Protein AF-A0A9P7P2G4-F1 (afdb_monomer)

Structure (mmCIF, N/CA/C/O backbone):
data_AF-A0A9P7P2G4-F1
#
_entry.id   AF-A0A9P7P2G4-F1
#
loop_
_atom_site.group_PDB
_atom_site.id
_atom_site.type_symbol
_atom_site.label_atom_id
_atom_site.label_alt_id
_atom_site.label_comp_id
_atom_site.label_asym_id
_atom_site.label_entity_id
_atom_site.label_seq_id
_atom_site.pdbx_PDB_ins_code
_atom_site.Cartn_x
_atom_site.Cartn_y
_atom_site.Cartn_z
_atom_site.occupancy
_atom_site.B_iso_or_equiv
_atom_site.auth_seq_id
_atom_site.auth_comp_id
_atom_site.auth_asym_id
_atom_site.auth_atom_id
_atom_site.pdbx_PDB_model_num
ATOM 1 N N . MET A 1 1 ? 7.201 -3.453 -1.270 1.00 93.19 1 MET A N 1
ATOM 2 C CA . MET A 1 1 ? 8.094 -4.570 -1.674 1.00 93.19 1 MET A CA 1
ATOM 3 C C . MET A 1 1 ? 7.435 -5.889 -1.305 1.00 93.19 1 MET A C 1
ATOM 5 O O . MET A 1 1 ? 6.540 -5.834 -0.472 1.00 93.19 1 MET A O 1
ATOM 9 N N . PRO A 1 2 ? 7.788 -7.036 -1.911 1.00 97.25 2 PRO A N 1
ATOM 10 C CA . PRO A 1 2 ? 7.305 -8.324 -1.418 1.00 97.25 2 PRO A CA 1
ATOM 11 C C . PRO A 1 2 ? 7.817 -8.588 0.009 1.00 97.25 2 PRO A C 1
ATOM 13 O O . PRO A 1 2 ? 8.874 -8.088 0.399 1.00 97.25 2 PRO A O 1
ATOM 16 N N . VAL A 1 3 ? 7.063 -9.365 0.784 1.00 98.31 3 VAL A N 1
ATOM 17 C CA . VAL A 1 3 ? 7.484 -9.923 2.069 1.00 98.31 3 VAL A CA 1
ATOM 18 C C . VAL A 1 3 ? 8.673 -10.862 1.818 1.00 98.31 3 VAL A C 1
ATOM 20 O O . VAL A 1 3 ? 8.543 -11.772 0.990 1.00 98.31 3 VAL A O 1
ATOM 23 N N . PRO A 1 4 ? 9.823 -10.652 2.485 1.00 97.38 4 PRO A N 1
ATOM 24 C CA . PRO A 1 4 ? 10.970 -11.560 2.410 1.00 97.38 4 PRO A CA 1
ATOM 25 C C . PRO A 1 4 ? 10.674 -12.950 2.994 1.00 97.38 4 PRO A C 1
ATOM 27 O O . PRO A 1 4 ? 9.675 -13.164 3.677 1.00 97.38 4 PRO A O 1
ATOM 30 N N . ALA A 1 5 ? 11.584 -13.896 2.750 1.00 97.38 5 ALA A N 1
ATOM 31 C CA . ALA A 1 5 ? 11.449 -15.289 3.185 1.00 97.38 5 ALA A CA 1
ATOM 32 C C . ALA A 1 5 ? 11.368 -15.472 4.713 1.00 97.38 5 ALA A C 1
ATOM 34 O O . ALA A 1 5 ? 10.814 -16.465 5.172 1.00 97.38 5 ALA A O 1
ATOM 35 N N . ASP A 1 6 ? 11.892 -14.526 5.498 1.00 97.06 6 ASP A N 1
ATOM 36 C CA . ASP A 1 6 ? 11.803 -14.534 6.965 1.00 97.06 6 ASP A CA 1
ATOM 37 C C . ASP A 1 6 ? 10.448 -14.022 7.496 1.00 97.06 6 ASP A C 1
ATOM 39 O O . ASP A 1 6 ? 10.233 -13.980 8.707 1.00 97.06 6 ASP A O 1
ATOM 43 N N . GLY A 1 7 ? 9.529 -13.620 6.608 1.00 97.06 7 GLY A N 1
ATOM 44 C CA . GLY A 1 7 ? 8.198 -13.132 6.968 1.00 97.06 7 GLY A CA 1
ATOM 45 C C . GLY A 1 7 ? 8.186 -11.748 7.624 1.00 97.06 7 GLY A C 1
ATOM 46 O O . GLY A 1 7 ? 7.136 -11.297 8.086 1.00 97.06 7 GLY A O 1
ATOM 47 N N . ASN A 1 8 ? 9.322 -11.047 7.690 1.00 97.88 8 ASN A N 1
ATOM 48 C CA . ASN A 1 8 ? 9.406 -9.788 8.417 1.00 97.88 8 ASN A CA 1
ATOM 49 C C . ASN A 1 8 ? 8.732 -8.650 7.639 1.00 97.88 8 ASN A C 1
ATOM 51 O O . ASN A 1 8 ? 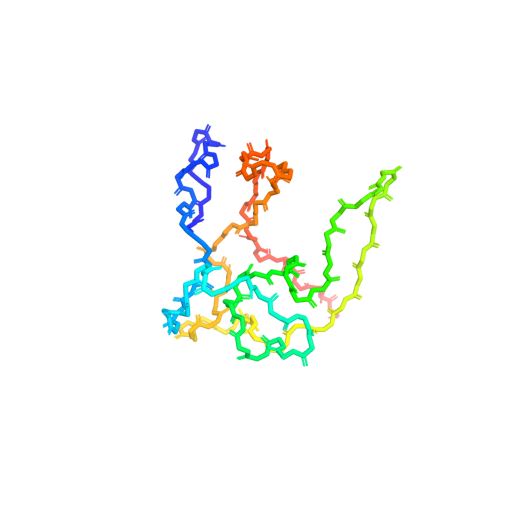9.277 -8.084 6.685 1.00 97.88 8 ASN A O 1
ATOM 55 N N . CYS A 1 9 ? 7.555 -8.248 8.120 1.00 98.31 9 CYS A N 1
ATOM 56 C CA . CYS A 1 9 ? 6.760 -7.201 7.496 1.00 98.31 9 CYS A CA 1
ATOM 57 C C . CYS A 1 9 ? 7.473 -5.854 7.413 1.00 98.31 9 CYS A C 1
ATOM 59 O O . CYS A 1 9 ? 7.095 -5.057 6.569 1.00 98.31 9 CYS A O 1
ATOM 61 N N . THR A 1 10 ? 8.496 -5.568 8.221 1.00 97.38 10 THR A N 1
ATOM 62 C CA . THR A 1 10 ? 9.251 -4.299 8.157 1.00 97.38 10 THR A CA 1
ATOM 63 C C . THR A 1 10 ? 9.982 -4.129 6.821 1.00 97.38 10 THR A C 1
ATOM 65 O O . THR A 1 10 ? 10.121 -3.015 6.315 1.00 97.38 10 THR A O 1
ATOM 68 N N . HIS A 1 11 ? 10.378 -5.235 6.191 1.00 97.69 11 HIS A N 1
ATOM 69 C CA . HIS A 1 11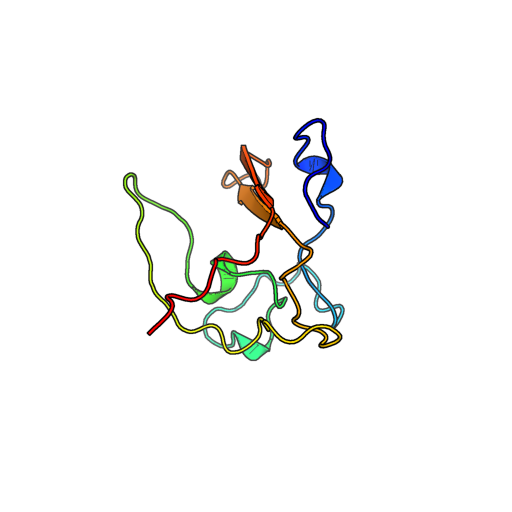 ? 11.080 -5.228 4.907 1.00 97.69 11 HIS A CA 1
ATOM 70 C C . HIS A 1 11 ? 10.160 -5.050 3.693 1.00 97.69 11 HIS A C 1
ATOM 72 O O . HIS A 1 11 ? 10.649 -4.913 2.574 1.00 97.69 11 HIS A O 1
ATOM 78 N N . THR A 1 12 ? 8.839 -4.951 3.886 1.00 97.56 12 THR A N 1
ATOM 79 C CA . THR A 1 12 ? 7.929 -4.546 2.801 1.00 97.56 12 THR A CA 1
ATOM 80 C C . THR A 1 12 ? 8.057 -3.055 2.451 1.00 97.56 12 THR A C 1
ATOM 82 O O . THR A 1 12 ? 7.583 -2.642 1.390 1.00 97.56 12 THR A O 1
ATOM 85 N N . LEU A 1 13 ? 8.782 -2.283 3.279 1.00 96.38 13 LEU A N 1
ATOM 86 C CA . LEU A 1 13 ? 9.081 -0.850 3.133 1.00 96.38 13 LEU A CA 1
ATOM 87 C C . LEU A 1 13 ? 7.823 0.037 3.188 1.00 96.38 13 LEU A C 1
ATOM 89 O O . LEU A 1 13 ? 6.917 -0.269 3.962 1.00 96.38 13 LEU A O 1
ATOM 93 N N . ALA A 1 14 ? 7.820 1.174 2.487 1.00 96.56 14 ALA A N 1
ATOM 94 C CA . ALA A 1 14 ? 6.702 2.117 2.425 1.00 96.56 14 ALA A CA 1
ATOM 95 C C . ALA A 1 1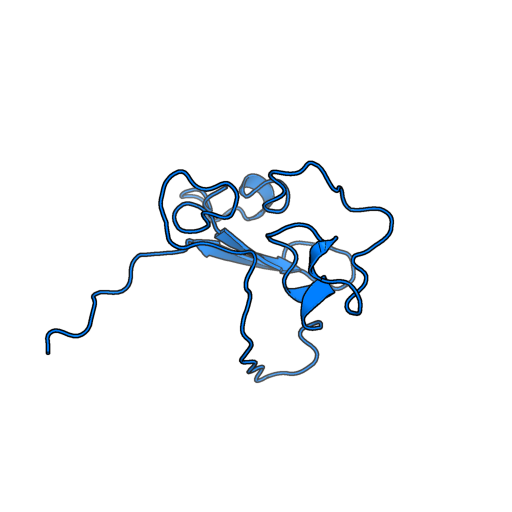4 ? 5.555 1.600 1.534 1.00 96.56 14 ALA A C 1
ATOM 97 O O . ALA A 1 14 ? 5.712 0.608 0.812 1.00 96.56 14 ALA A O 1
ATOM 98 N N . HIS A 1 15 ? 4.411 2.288 1.571 1.00 98.12 15 HIS A N 1
ATOM 99 C CA . HIS A 1 15 ? 3.298 2.034 0.656 1.00 98.12 15 HIS A CA 1
ATOM 100 C C . HIS A 1 15 ? 3.719 2.169 -0.818 1.00 98.12 15 HIS A C 1
ATOM 102 O O . HIS A 1 15 ? 4.726 2.796 -1.154 1.00 98.12 15 HIS A O 1
ATOM 108 N N . LEU A 1 16 ? 2.925 1.583 -1.720 1.00 98.31 16 LEU A N 1
ATOM 109 C CA . LEU A 1 16 ? 3.087 1.800 -3.157 1.00 98.31 16 LEU A CA 1
ATOM 110 C C . LEU A 1 16 ? 2.716 3.250 -3.499 1.00 98.31 16 LEU A C 1
ATOM 112 O O . LEU A 1 16 ? 1.536 3.594 -3.564 1.00 98.31 16 LEU A O 1
ATOM 116 N N . ASP A 1 17 ? 3.733 4.078 -3.717 1.00 98.06 17 ASP A N 1
ATOM 117 C CA . ASP A 1 17 ? 3.590 5.514 -3.967 1.00 98.06 17 ASP A CA 1
ATOM 118 C C . ASP A 1 17 ? 4.440 5.967 -5.169 1.00 98.06 17 ASP A C 1
ATOM 120 O O . ASP A 1 17 ? 5.459 6.645 -5.011 1.00 98.06 17 ASP A O 1
ATOM 124 N N . PRO A 1 18 ? 4.064 5.569 -6.399 1.00 97.62 18 PRO A N 1
ATOM 125 C CA . PRO A 1 18 ? 4.827 5.907 -7.600 1.00 97.62 18 PRO A CA 1
ATOM 126 C C . PRO A 1 18 ? 4.834 7.412 -7.913 1.00 97.62 18 PRO A C 1
ATOM 128 O O . PRO A 1 18 ? 5.694 7.874 -8.658 1.00 97.62 18 PRO A O 1
ATOM 131 N N . TYR A 1 19 ? 3.890 8.171 -7.350 1.00 97.06 19 TYR A N 1
ATOM 132 C CA . TYR A 1 19 ? 3.730 9.607 -7.581 1.00 97.06 19 TYR A CA 1
ATOM 133 C C . TYR A 1 19 ? 4.295 10.466 -6.446 1.00 97.06 19 TYR A C 1
ATOM 135 O O . TYR A 1 19 ? 4.138 11.683 -6.478 1.00 97.06 19 TYR A O 1
ATOM 143 N N . GLN A 1 20 ? 4.965 9.846 -5.466 1.00 96.44 20 GLN A N 1
ATOM 144 C CA . GLN A 1 20 ? 5.628 10.528 -4.349 1.00 96.44 20 GLN A CA 1
ATOM 145 C C . GLN A 1 20 ? 4.680 11.458 -3.575 1.00 96.44 20 GLN A C 1
ATOM 147 O O . GLN A 1 20 ? 5.058 12.548 -3.144 1.00 96.44 20 GLN A O 1
ATOM 152 N N . ARG A 1 21 ? 3.430 11.022 -3.405 1.00 96.25 21 ARG A N 1
ATOM 153 C CA . ARG A 1 21 ? 2.380 11.758 -2.700 1.00 96.25 21 ARG A CA 1
ATOM 154 C C . ARG A 1 21 ? 2.725 11.934 -1.217 1.00 96.25 21 ARG A C 1
ATOM 156 O O . ARG A 1 21 ? 2.427 12.976 -0.638 1.00 96.25 21 ARG A O 1
ATOM 163 N N . GLY A 1 22 ? 3.347 10.924 -0.607 1.00 96.50 22 GLY A N 1
ATOM 164 C CA . GLY A 1 22 ? 3.713 10.896 0.808 1.00 96.50 22 GLY A CA 1
ATOM 165 C C . GLY A 1 22 ? 2.541 10.621 1.757 1.00 96.50 22 GLY A C 1
ATOM 166 O O . GLY A 1 22 ? 1.398 10.439 1.347 1.00 96.50 22 GLY A O 1
ATOM 167 N N . GLU A 1 23 ? 2.829 10.584 3.057 1.00 93.88 23 GLU A N 1
ATOM 168 C CA . GLU A 1 23 ? 1.856 10.235 4.112 1.00 93.88 23 GLU A CA 1
ATOM 169 C C . GLU A 1 23 ? 1.088 11.4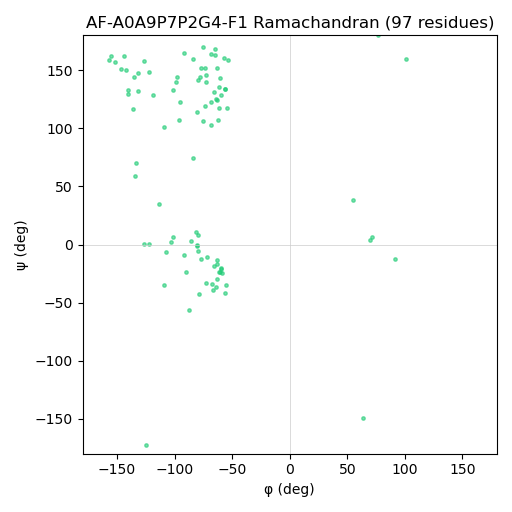46 4.667 1.00 93.88 23 GLU A C 1
ATOM 171 O O . GLU A 1 23 ? 0.001 11.291 5.221 1.00 93.88 23 GLU A O 1
ATOM 176 N N . THR A 1 24 ? 1.653 12.653 4.548 1.00 94.88 24 THR A N 1
ATOM 177 C CA . THR A 1 24 ? 1.130 13.875 5.178 1.00 94.88 24 THR A CA 1
ATOM 178 C C . THR A 1 24 ? 0.767 14.912 4.114 1.00 94.88 24 THR A C 1
ATOM 180 O O . THR A 1 24 ? 1.629 15.242 3.300 1.00 94.88 24 THR A O 1
ATOM 183 N N . PRO A 1 25 ? -0.455 15.482 4.141 1.00 95.62 25 PRO A N 1
ATOM 184 C CA . PRO A 1 25 ? -1.568 15.159 5.052 1.00 95.62 25 PRO A CA 1
ATOM 185 C C . PRO A 1 25 ? -2.092 13.727 4.831 1.00 95.62 25 PRO A C 1
ATOM 187 O O . PRO A 1 25 ? -1.807 13.173 3.778 1.00 95.62 25 PRO A O 1
ATOM 190 N N . PRO A 1 26 ? -2.859 13.113 5.751 1.00 96.19 26 PRO A N 1
ATOM 191 C CA . PRO A 1 26 ? -3.468 11.798 5.514 1.00 96.19 26 PRO A CA 1
ATOM 192 C C . PRO A 1 26 ? -4.288 11.747 4.215 1.00 96.19 26 PRO A C 1
ATOM 194 O O . PRO A 1 26 ? -4.679 12.791 3.685 1.00 96.19 26 PRO A O 1
ATOM 197 N N . CYS A 1 27 ? -4.524 10.550 3.673 1.00 98.06 27 CYS A N 1
ATOM 198 C CA . CYS A 1 27 ? -5.408 10.379 2.519 1.00 98.06 27 CYS A CA 1
ATOM 199 C C . CYS A 1 27 ? -6.804 10.956 2.810 1.00 98.06 27 CYS A C 1
ATOM 201 O O . CYS A 1 27 ? -7.373 10.734 3.878 1.00 98.06 27 CYS A O 1
ATOM 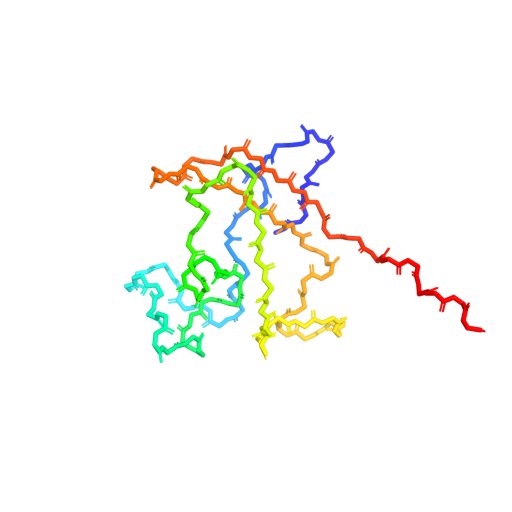203 N N . ASP A 1 28 ? -7.336 11.714 1.852 1.00 98.00 28 ASP A N 1
ATOM 204 C CA . ASP A 1 28 ? -8.705 12.221 1.876 1.00 98.00 28 ASP A CA 1
ATOM 205 C C . ASP A 1 28 ? -9.579 11.266 1.059 1.00 98.00 28 ASP A C 1
ATOM 207 O O . ASP A 1 28 ? -9.511 11.248 -0.172 1.00 98.00 28 ASP A O 1
ATOM 211 N N . ALA A 1 29 ? -10.410 10.482 1.745 1.00 97.75 29 ALA A N 1
ATOM 212 C CA . ALA A 1 29 ? -11.297 9.502 1.122 1.00 97.75 29 ALA A CA 1
ATOM 213 C C . ALA A 1 29 ? -12.301 10.126 0.132 1.00 97.75 29 ALA A C 1
ATOM 215 O O . ALA A 1 29 ? -12.811 9.427 -0.741 1.00 97.75 29 ALA A O 1
ATOM 216 N N . SER A 1 30 ? -12.579 11.436 0.221 1.00 98.00 30 SER A N 1
ATOM 217 C CA . SER A 1 30 ? -13.423 12.137 -0.761 1.00 98.00 30 SER A CA 1
ATOM 218 C C . SER A 1 30 ? -12.694 12.441 -2.077 1.00 98.00 30 SER A C 1
ATOM 220 O O . SER A 1 30 ? -13.325 12.797 -3.074 1.00 98.00 30 SER A O 1
ATOM 222 N N . LYS A 1 31 ? -11.362 12.292 -2.093 1.00 97.75 31 LYS A N 1
ATOM 223 C CA . LYS A 1 31 ? -10.476 12.531 -3.239 1.00 97.75 31 LYS A CA 1
ATOM 224 C C . LYS A 1 31 ? -9.460 11.388 -3.394 1.00 97.75 31 LYS A C 1
ATOM 226 O O . LYS A 1 31 ? -8.249 11.643 -3.379 1.00 97.75 31 LYS A O 1
ATOM 231 N N . PRO A 1 32 ? -9.910 10.135 -3.581 1.00 97.88 32 PRO A N 1
ATOM 232 C CA . PRO A 1 32 ? -9.033 8.962 -3.581 1.00 97.88 32 PRO A CA 1
ATOM 233 C C . PRO A 1 32 ? -7.954 9.001 -4.678 1.00 97.88 32 PRO A C 1
ATOM 235 O O . PRO A 1 32 ? -6.871 8.449 -4.495 1.00 97.88 32 PRO A O 1
ATOM 238 N N . GLN A 1 33 ? -8.180 9.749 -5.765 1.00 97.19 33 GLN A N 1
ATOM 239 C CA . GLN A 1 33 ? -7.200 10.011 -6.826 1.00 97.19 33 GLN A CA 1
ATOM 240 C C . GLN A 1 33 ? -5.958 10.786 -6.367 1.00 97.19 33 GLN A C 1
ATOM 242 O O . GLN A 1 33 ? -4.988 10.885 -7.112 1.00 97.19 33 GLN A O 1
ATOM 247 N N . THR A 1 34 ? -5.999 11.374 -5.171 1.00 96.62 34 THR A N 1
ATOM 248 C CA . THR A 1 34 ? -4.887 12.131 -4.576 1.00 96.62 34 THR A CA 1
ATOM 249 C C . THR A 1 34 ? -4.144 11.347 -3.499 1.00 96.62 34 THR A C 1
ATOM 251 O O . THR A 1 34 ? -3.249 11.895 -2.858 1.00 96.62 34 THR A O 1
ATOM 254 N N . CYS A 1 35 ? -4.524 10.094 -3.251 1.00 98.44 35 CYS A N 1
ATOM 255 C CA . CYS A 1 35 ? -3.889 9.239 -2.256 1.00 98.44 35 CYS A CA 1
ATOM 256 C C . CYS A 1 35 ? -2.768 8.404 -2.878 1.00 98.44 35 CYS A C 1
ATOM 258 O O . CYS A 1 35 ? -2.665 8.278 -4.099 1.00 98.44 35 CYS A O 1
ATOM 260 N N . GLN A 1 36 ? -1.915 7.819 -2.036 1.00 98.69 36 GLN A N 1
ATOM 261 C CA . GLN A 1 36 ? -0.950 6.832 -2.513 1.00 98.69 36 GLN A CA 1
ATOM 262 C C . GLN A 1 36 ? -1.707 5.654 -3.130 1.00 98.69 36 GLN A C 1
ATOM 264 O O . GLN A 1 36 ? -2.753 5.241 -2.623 1.00 98.69 36 GLN A O 1
ATOM 269 N N . VAL A 1 37 ? -1.165 5.073 -4.199 1.00 98.44 37 VAL A N 1
ATOM 270 C CA . VAL A 1 37 ? -1.817 3.952 -4.890 1.00 98.44 37 VAL A CA 1
ATOM 271 C C . VAL A 1 37 ? -2.084 2.794 -3.921 1.00 98.44 37 VAL A C 1
ATOM 273 O O . VAL A 1 37 ? -3.175 2.225 -3.925 1.00 98.44 37 VAL A O 1
ATOM 276 N N . GLY A 1 38 ? -1.120 2.496 -3.047 1.00 98.25 38 GLY A N 1
ATOM 277 C CA . GLY A 1 38 ? -1.218 1.431 -2.049 1.00 98.25 38 GLY A CA 1
ATOM 278 C C . GLY A 1 38 ? -2.021 1.755 -0.783 1.00 98.25 38 GLY A C 1
ATOM 279 O O . GLY A 1 38 ? -2.203 0.848 0.027 1.00 98.25 38 GLY A O 1
ATOM 280 N N . ASP A 1 39 ? -2.501 2.989 -0.581 1.00 98.31 39 ASP A N 1
ATOM 281 C CA . ASP A 1 39 ? -3.247 3.360 0.635 1.00 98.31 39 ASP A CA 1
ATOM 282 C C . ASP A 1 39 ? -4.736 3.000 0.517 1.00 98.31 39 ASP A C 1
ATOM 284 O O . ASP A 1 39 ? -5.609 3.841 0.297 1.00 98.31 39 ASP A O 1
ATOM 288 N N . LEU A 1 40 ? -5.030 1.705 0.627 1.00 98.31 40 LEU A N 1
ATOM 289 C CA . LEU A 1 40 ? -6.399 1.195 0.539 1.00 98.31 40 LEU A CA 1
ATOM 290 C C . LEU A 1 40 ? -7.263 1.655 1.718 1.00 98.31 40 LEU A C 1
ATOM 292 O O . LEU A 1 40 ? -8.426 1.993 1.527 1.00 98.31 40 LEU A O 1
ATOM 296 N N . SER A 1 41 ? -6.705 1.694 2.932 1.00 97.44 41 SER A N 1
ATOM 297 C CA . SER A 1 41 ? -7.487 2.034 4.126 1.00 97.44 41 SER A CA 1
ATOM 298 C C . SER A 1 41 ? -7.844 3.519 4.201 1.00 97.44 41 SER A C 1
ATOM 300 O O . SER A 1 41 ? -8.938 3.855 4.649 1.00 97.44 41 SER A O 1
ATOM 302 N N . GLY A 1 42 ? -6.970 4.400 3.704 1.00 97.88 42 GLY A N 1
ATOM 303 C CA . GLY A 1 42 ? -7.274 5.818 3.555 1.00 97.88 42 GLY A CA 1
ATOM 304 C C . GLY A 1 42 ? -8.352 6.080 2.502 1.00 97.88 42 GLY A C 1
ATOM 305 O O . GLY A 1 42 ? -9.175 6.971 2.689 1.00 97.88 42 GLY A O 1
ATOM 306 N N . LYS A 1 43 ? -8.393 5.282 1.424 1.00 98.44 43 LYS A N 1
ATOM 307 C CA . LYS A 1 43 ? -9.399 5.408 0.354 1.00 98.44 43 LYS A CA 1
ATOM 308 C C . LYS A 1 43 ? -10.758 4.804 0.721 1.00 98.44 43 LYS A C 1
ATOM 310 O O . LYS A 1 43 ? -11.786 5.400 0.413 1.00 98.44 43 LYS A O 1
ATOM 315 N N . TYR A 1 44 ? -10.769 3.627 1.350 1.00 98.06 44 TYR A N 1
ATOM 316 C CA . TYR A 1 44 ? -11.967 2.782 1.479 1.00 98.06 44 TYR A CA 1
ATOM 317 C C . TYR A 1 44 ? -12.371 2.461 2.923 1.00 98.06 44 TYR A C 1
ATOM 319 O O . TYR A 1 44 ? -13.373 1.782 3.143 1.00 98.06 44 TYR A O 1
ATOM 327 N N . GLY A 1 45 ? -11.629 2.968 3.909 1.00 97.00 45 GLY A N 1
ATOM 328 C CA . GLY A 1 45 ? -11.902 2.777 5.330 1.00 97.00 45 GLY A CA 1
ATOM 329 C C . GLY A 1 45 ? -11.025 1.715 5.996 1.00 97.00 45 GLY A C 1
ATOM 330 O O . GLY A 1 45 ? -10.431 0.842 5.361 1.00 97.00 45 GLY A O 1
ATOM 331 N N . HIS A 1 46 ? -10.935 1.808 7.322 1.00 96.62 46 HIS A N 1
ATOM 332 C CA . HIS A 1 46 ? -10.143 0.903 8.150 1.00 96.62 46 HIS A CA 1
ATOM 333 C C . HIS A 1 46 ? -10.899 -0.386 8.495 1.00 96.62 46 HIS A C 1
ATOM 335 O O . HIS A 1 46 ? -12.128 -0.434 8.502 1.00 96.62 46 HIS A O 1
ATOM 341 N N . VAL A 1 47 ? -10.146 -1.423 8.863 1.00 95.62 47 VAL A N 1
ATOM 342 C CA . VAL A 1 47 ? -10.703 -2.636 9.471 1.00 95.62 47 VAL A CA 1
ATOM 343 C C . VAL A 1 47 ? -11.114 -2.337 10.911 1.00 95.62 47 VAL A C 1
ATOM 345 O O . VAL A 1 47 ? -10.272 -1.968 11.726 1.00 95.62 47 VAL A O 1
ATOM 348 N N . THR A 1 48 ? -12.398 -2.497 11.229 1.00 94.31 48 THR A N 1
ATOM 349 C CA . THR A 1 48 ? -12.968 -2.152 12.549 1.00 94.31 48 THR A CA 1
ATOM 350 C C . THR A 1 48 ? -13.749 -3.286 13.215 1.00 94.31 48 THR A C 1
ATOM 352 O O . THR A 1 48 ? -14.269 -3.102 14.312 1.00 94.31 48 THR A O 1
ATOM 355 N N . GLN A 1 49 ? -13.840 -4.456 12.579 1.00 94.31 49 GLN A N 1
ATOM 356 C CA . GLN A 1 49 ? -14.615 -5.603 13.059 1.00 94.31 49 GLN A CA 1
ATOM 357 C C . GLN A 1 49 ? -13.922 -6.929 12.728 1.00 94.31 49 GLN A C 1
ATOM 359 O O . GLN A 1 49 ? -13.067 -6.972 11.847 1.00 94.31 49 GLN A O 1
ATOM 364 N N . ASP A 1 50 ? -14.323 -7.997 13.415 1.00 92.69 50 ASP A N 1
ATOM 365 C CA . ASP A 1 50 ? -13.890 -9.374 13.171 1.00 92.69 50 ASP A CA 1
ATOM 366 C C . ASP A 1 50 ? -15.124 -10.303 13.235 1.00 92.69 50 ASP A C 1
ATOM 368 O O . ASP A 1 50 ? -15.777 -10.349 14.283 1.00 92.69 50 ASP A O 1
ATOM 372 N N . PRO A 1 51 ? -15.514 -10.984 12.137 1.00 95.12 51 PRO A N 1
ATOM 373 C CA . PRO A 1 51 ? -14.846 -11.019 10.835 1.00 95.12 51 PRO A CA 1
ATOM 374 C C . PRO A 1 51 ? -15.008 -9.718 10.038 1.00 95.12 51 PRO A C 1
ATOM 376 O O . PRO A 1 51 ? -16.057 -9.077 10.051 1.00 95.12 51 PRO A O 1
ATOM 379 N N . PHE A 1 52 ? -13.973 -9.357 9.279 1.00 95.31 52 PHE A N 1
ATOM 380 C CA . PHE A 1 52 ? -14.011 -8.239 8.336 1.00 95.31 52 PHE A CA 1
ATOM 381 C C . PHE A 1 52 ? -14.190 -8.727 6.899 1.00 95.31 52 PHE A C 1
ATOM 383 O O . PHE A 1 52 ? -13.464 -9.604 6.432 1.00 95.31 52 PHE A O 1
ATOM 390 N N . ARG A 1 53 ? -15.116 -8.101 6.168 1.00 95.88 53 ARG A N 1
ATOM 391 C CA . ARG A 1 53 ? -15.274 -8.272 4.722 1.00 95.88 53 ARG A CA 1
ATOM 392 C C . ARG A 1 53 ? -15.585 -6.923 4.084 1.00 95.88 53 ARG A C 1
ATOM 394 O O . ARG A 1 53 ? -16.466 -6.211 4.559 1.00 95.88 53 ARG A O 1
ATOM 401 N N . ALA A 1 54 ? -14.886 -6.603 3.002 1.00 95.31 54 ALA A N 1
ATOM 402 C CA . ALA A 1 54 ? -15.130 -5.419 2.189 1.00 95.31 54 ALA A CA 1
ATOM 403 C C . ALA A 1 54 ? -14.924 -5.752 0.710 1.00 95.31 54 ALA A C 1
ATOM 405 O O . ALA A 1 54 ? -14.123 -6.623 0.370 1.00 95.31 54 ALA A O 1
ATOM 406 N N . GLU A 1 55 ? -15.650 -5.047 -0.148 1.00 96.88 55 GLU A N 1
ATOM 407 C CA . GLU A 1 55 ? -15.550 -5.141 -1.599 1.00 96.88 55 GLU A CA 1
ATOM 408 C C . GLU A 1 55 ? -15.677 -3.730 -2.173 1.00 96.88 55 GLU A C 1
ATOM 410 O O . GLU A 1 55 ? -16.570 -2.974 -1.787 1.00 96.88 55 GLU A O 1
ATOM 415 N N . TYR A 1 56 ? -14.744 -3.354 -3.042 1.00 96.50 56 TYR A N 1
ATOM 416 C CA . TYR A 1 56 ? -14.702 -2.042 -3.676 1.00 96.50 56 TYR A CA 1
ATOM 417 C C . TYR A 1 56 ? -13.906 -2.111 -4.977 1.00 96.50 56 TYR A C 1
ATOM 419 O O . TYR A 1 56 ? -13.082 -3.002 -5.180 1.00 96.50 56 TYR A O 1
ATOM 427 N N . VAL A 1 57 ? -14.147 -1.135 -5.851 1.00 97.56 57 VAL A N 1
ATOM 428 C CA . VAL A 1 57 ? -13.374 -0.941 -7.079 1.00 97.56 57 VAL A CA 1
ATOM 429 C C . VAL A 1 57 ? -12.283 0.090 -6.813 1.00 97.56 57 VAL A C 1
ATOM 431 O O . VAL A 1 57 ? -12.573 1.227 -6.439 1.00 97.56 57 VAL A O 1
ATOM 434 N N . ASP A 1 58 ? -11.031 -0.307 -7.037 1.00 98.19 58 ASP A N 1
ATOM 435 C CA . ASP A 1 58 ? -9.865 0.567 -6.943 1.00 98.19 58 ASP A CA 1
ATOM 436 C C . ASP A 1 58 ? -9.285 0.854 -8.335 1.00 98.19 58 ASP A C 1
ATOM 438 O O . ASP A 1 58 ? -8.578 0.010 -8.877 1.00 98.19 58 ASP A O 1
ATOM 442 N N . PRO A 1 59 ? -9.560 2.026 -8.937 1.00 97.88 59 PRO A N 1
ATOM 443 C CA . PRO A 1 59 ? -9.105 2.345 -10.292 1.00 97.88 59 PRO A CA 1
ATOM 444 C C . PRO A 1 59 ? -7.632 2.795 -10.355 1.00 97.88 59 PRO A C 1
ATOM 446 O O . PRO A 1 59 ? -7.192 3.295 -11.388 1.00 97.88 59 PRO A O 1
ATOM 449 N N . TYR A 1 60 ? -6.883 2.688 -9.253 1.00 98.12 60 TYR A N 1
ATOM 450 C CA . TYR A 1 60 ? -5.520 3.218 -9.123 1.00 98.12 60 TYR A CA 1
ATOM 451 C C . TYR A 1 60 ? -4.463 2.111 -9.086 1.00 98.12 60 TYR A C 1
ATOM 453 O O . TYR A 1 60 ? -3.352 2.295 -9.589 1.00 98.12 60 TYR A O 1
ATOM 461 N N . SER A 1 61 ? -4.790 0.969 -8.484 1.00 97.69 61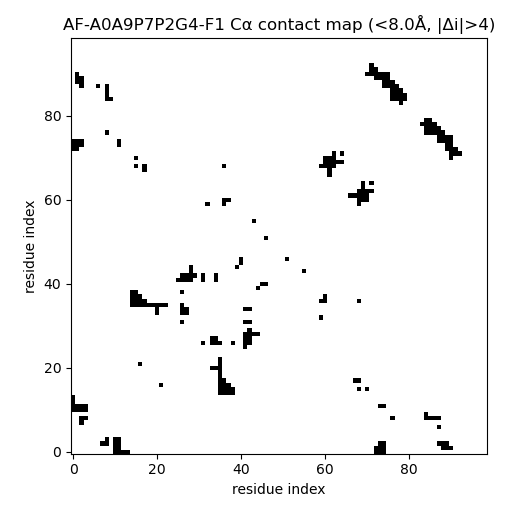 SER A N 1
ATOM 462 C CA . SER A 1 61 ? -3.992 -0.248 -8.573 1.00 97.69 61 SER A CA 1
ATOM 463 C C . SER A 1 61 ? -4.138 -0.892 -9.950 1.00 97.69 61 SER A C 1
ATOM 465 O O . SER A 1 61 ? -5.140 -0.735 -10.644 1.00 97.69 61 SER A O 1
ATOM 467 N N . SER A 1 62 ? -3.097 -1.605 -10.369 1.00 97.81 62 SER A N 1
ATOM 468 C CA . SER A 1 62 ? -3.035 -2.225 -11.686 1.00 97.81 62 SER A CA 1
ATOM 469 C C . SER A 1 62 ? -2.506 -3.652 -11.611 1.00 97.81 62 SER A C 1
ATOM 471 O O . SER A 1 62 ? -1.605 -3.972 -10.830 1.00 97.81 62 SER A O 1
ATOM 473 N N . LEU A 1 63 ? -3.060 -4.506 -12.468 1.00 96.50 63 LEU A N 1
ATOM 474 C CA . LEU A 1 63 ? -2.557 -5.853 -12.742 1.00 96.50 63 LEU A CA 1
ATOM 475 C C . LEU A 1 63 ? -1.581 -5.881 -13.928 1.00 96.50 63 LEU A C 1
ATOM 477 O O . LEU A 1 63 ? -0.938 -6.901 -14.162 1.00 96.50 63 LEU A O 1
ATOM 481 N N . GLU A 1 64 ? -1.455 -4.778 -14.666 1.00 97.25 64 GLU A N 1
ATOM 482 C CA . GLU A 1 64 ? -0.579 -4.676 -15.829 1.00 97.25 64 G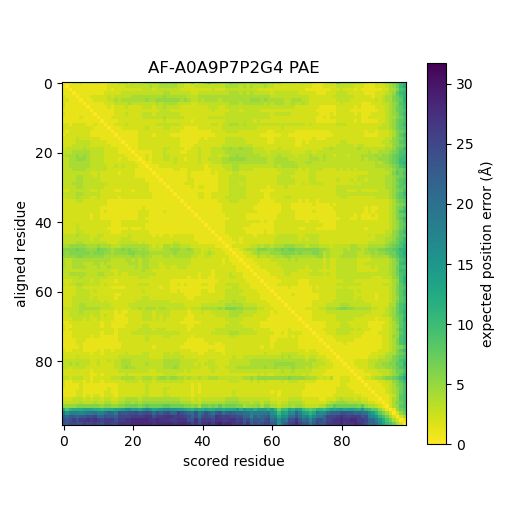LU A CA 1
ATOM 483 C C . GLU A 1 64 ? 0.869 -4.417 -15.395 1.00 97.25 64 GLU A C 1
ATOM 485 O O . GLU A 1 64 ? 1.197 -3.367 -14.828 1.00 97.25 64 GLU A O 1
ATOM 490 N N . GLU A 1 65 ? 1.738 -5.395 -15.659 1.00 96.69 65 GLU A N 1
ATOM 491 C CA . GLU A 1 65 ? 3.173 -5.314 -15.386 1.00 96.69 65 GLU A CA 1
ATOM 492 C C . GLU A 1 65 ? 3.799 -4.091 -16.081 1.00 96.69 65 GLU A C 1
ATOM 494 O O . GLU A 1 65 ? 3.550 -3.821 -17.250 1.00 96.69 65 GLU A O 1
ATOM 499 N N . GLY A 1 66 ? 4.624 -3.337 -15.350 1.00 95.94 66 GLY A N 1
ATOM 500 C CA . GLY A 1 66 ? 5.295 -2.131 -15.859 1.00 95.94 66 GLY A CA 1
ATOM 501 C C . GLY A 1 66 ? 4.526 -0.824 -15.645 1.00 95.94 66 GLY A C 1
ATOM 502 O O . GLY A 1 66 ? 5.119 0.249 -15.757 1.00 95.94 66 GLY A O 1
ATOM 503 N N . THR A 1 67 ? 3.248 -0.881 -15.261 1.00 97.75 67 THR A N 1
ATOM 504 C CA . THR A 1 67 ? 2.496 0.331 -14.908 1.00 97.75 67 THR A CA 1
ATOM 505 C C . THR A 1 67 ? 2.864 0.847 -13.508 1.00 97.75 67 THR A C 1
ATOM 507 O O . THR A 1 67 ? 3.217 0.057 -12.626 1.00 97.75 67 THR A O 1
ATOM 510 N N . PRO A 1 68 ? 2.747 2.165 -13.243 1.00 96.94 68 PRO A N 1
ATOM 511 C CA . PRO A 1 68 ? 3.026 2.737 -11.922 1.00 96.94 68 PRO A CA 1
ATOM 512 C C .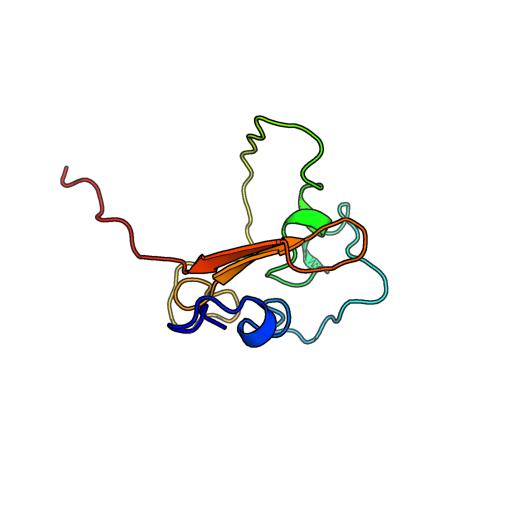 PRO A 1 68 ? 2.217 2.100 -10.782 1.00 96.94 68 PRO A C 1
ATOM 514 O O . PRO A 1 68 ? 2.721 1.952 -9.670 1.00 96.94 68 PRO A O 1
ATOM 517 N N . GLY A 1 69 ? 0.973 1.700 -11.063 1.00 97.88 69 GLY A N 1
ATOM 518 C CA . GLY A 1 69 ? 0.079 1.067 -10.095 1.00 97.88 69 GLY A CA 1
ATOM 519 C C . GLY A 1 69 ? 0.243 -0.446 -9.959 1.00 97.88 69 GLY A C 1
ATOM 520 O O . GLY A 1 69 ? -0.527 -1.064 -9.223 1.00 97.88 69 GLY A O 1
ATOM 521 N N . PHE A 1 70 ? 1.206 -1.059 -10.657 1.00 98.12 70 PHE A N 1
ATOM 522 C CA . PHE A 1 70 ? 1.381 -2.506 -10.642 1.00 98.12 70 PHE A CA 1
ATOM 523 C C . PHE A 1 70 ? 1.691 -3.033 -9.234 1.00 98.12 70 PHE A C 1
ATOM 525 O O . PHE A 1 70 ? 2.735 -2.717 -8.650 1.00 98.12 70 PHE A O 1
ATOM 532 N N . PHE A 1 71 ? 0.800 -3.874 -8.699 1.00 97.56 71 PHE A N 1
ATOM 533 C CA . PHE A 1 71 ? 0.934 -4.433 -7.348 1.00 97.56 71 PHE A CA 1
ATOM 534 C C . PHE A 1 71 ? 1.304 -5.923 -7.314 1.00 97.56 71 PHE A C 1
ATOM 536 O O . PHE A 1 71 ? 1.595 -6.450 -6.240 1.00 97.56 71 PHE A O 1
ATOM 543 N N . GLY A 1 72 ? 1.346 -6.608 -8.462 1.00 97.31 72 GLY A N 1
ATOM 544 C CA . GLY A 1 72 ? 1.530 -8.065 -8.518 1.00 97.31 72 GLY A CA 1
ATOM 545 C C . GLY A 1 72 ? 2.865 -8.580 -7.958 1.00 97.31 72 GLY A C 1
ATOM 546 O O . GLY A 1 72 ? 2.975 -9.753 -7.629 1.00 97.31 72 GLY A O 1
ATOM 547 N N . ASN A 1 73 ? 3.869 -7.713 -7.798 1.00 96.44 73 ASN A N 1
ATOM 548 C CA . ASN A 1 73 ? 5.157 -7.999 -7.147 1.00 96.44 73 ASN A CA 1
ATOM 549 C C . ASN A 1 73 ? 5.333 -7.208 -5.834 1.00 96.44 73 ASN A C 1
ATOM 551 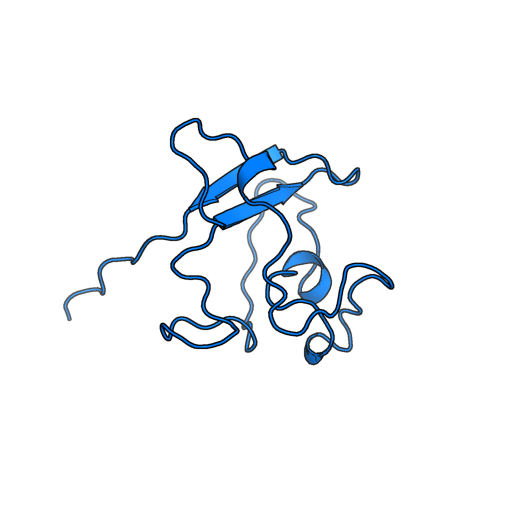O O . ASN A 1 73 ? 6.421 -6.705 -5.517 1.00 96.44 73 ASN A O 1
ATOM 555 N N . ARG A 1 74 ? 4.238 -7.007 -5.102 1.00 98.06 74 ARG A N 1
ATOM 556 C CA . ARG A 1 74 ? 4.193 -6.289 -3.824 1.00 98.06 74 ARG A CA 1
ATOM 557 C C . ARG A 1 74 ? 3.564 -7.173 -2.747 1.00 98.06 74 ARG A C 1
ATOM 559 O O . ARG A 1 74 ? 3.290 -8.352 -2.952 1.00 98.06 74 ARG A O 1
ATOM 566 N N . SER A 1 75 ? 3.339 -6.568 -1.592 1.00 98.50 75 SER A N 1
ATOM 567 C CA . SER A 1 75 ? 2.676 -7.169 -0.446 1.00 98.50 75 SER A CA 1
ATOM 568 C C . SER A 1 75 ? 1.521 -6.296 0.028 1.00 98.50 75 SER A C 1
ATOM 570 O O . SER A 1 75 ? 1.572 -5.076 -0.141 1.00 98.50 75 SER A O 1
ATOM 572 N N . ILE A 1 76 ? 0.566 -6.894 0.730 1.00 98.19 76 ILE A N 1
ATOM 573 C CA . ILE A 1 76 ? -0.388 -6.190 1.590 1.00 98.19 76 ILE A CA 1
ATOM 574 C C . ILE A 1 76 ? 0.088 -6.262 3.046 1.00 98.19 76 ILE A C 1
ATOM 576 O O . ILE A 1 76 ? 0.678 -7.264 3.452 1.00 98.19 76 ILE A O 1
ATOM 580 N N . VAL A 1 77 ? -0.128 -5.199 3.822 1.00 98.50 77 VAL A N 1
ATOM 581 C CA . VAL A 1 77 ? 0.263 -5.115 5.238 1.00 98.50 77 VAL A CA 1
ATOM 582 C C . VAL A 1 77 ? -0.918 -4.598 6.047 1.00 98.50 77 VAL A C 1
ATOM 584 O O . VAL A 1 77 ? -1.526 -3.594 5.684 1.00 98.50 77 VAL A O 1
ATOM 587 N N . PHE A 1 78 ? -1.223 -5.265 7.156 1.00 97.38 78 PHE A N 1
ATOM 588 C CA . PHE A 1 78 ? -2.178 -4.779 8.147 1.00 97.38 78 PHE A CA 1
ATOM 589 C C . PHE A 1 78 ? -1.434 -4.118 9.299 1.00 97.38 78 PHE A C 1
ATOM 591 O O . PHE A 1 78 ? -0.402 -4.618 9.755 1.00 97.38 78 PHE A O 1
ATOM 598 N N . HIS A 1 79 ? -1.973 -3.004 9.780 1.00 97.38 79 HIS A N 1
ATOM 599 C CA . HIS A 1 79 ? -1.390 -2.217 10.856 1.00 97.38 79 HIS A CA 1
ATOM 600 C C . HIS A 1 79 ? -2.370 -2.085 12.018 1.00 97.38 79 HIS A C 1
ATOM 602 O O . HIS A 1 79 ? -3.582 -2.023 11.816 1.00 97.38 79 HIS A O 1
ATOM 608 N N . PHE A 1 80 ? -1.833 -1.993 13.232 1.00 95.94 80 PHE A N 1
ATOM 609 C CA . PHE A 1 80 ? -2.566 -1.426 14.356 1.00 95.94 80 PHE A CA 1
ATOM 610 C C . PHE A 1 80 ? -2.768 0.079 14.124 1.00 95.94 80 PHE A C 1
ATOM 612 O O . PHE A 1 80 ? -2.083 0.695 13.303 1.00 95.94 80 PHE A O 1
ATOM 619 N N . ALA A 1 81 ? -3.682 0.695 14.877 1.00 93.56 81 ALA A N 1
ATOM 620 C CA . ALA A 1 81 ? -3.944 2.135 14.786 1.00 93.56 81 ALA A CA 1
ATOM 621 C C . ALA A 1 81 ? -2.696 3.000 15.076 1.00 93.56 81 ALA A C 1
ATOM 623 O O . ALA A 1 81 ? -2.583 4.115 14.574 1.00 93.56 81 ALA A O 1
ATOM 624 N N . ASP A 1 82 ? -1.727 2.470 15.830 1.00 94.56 82 ASP A N 1
ATOM 625 C CA . ASP A 1 82 ? -0.423 3.093 16.105 1.00 94.56 82 ASP A CA 1
ATOM 626 C C . ASP A 1 82 ? 0.616 2.898 14.978 1.00 94.56 82 ASP A C 1
ATOM 628 O O . ASP A 1 82 ? 1.794 3.213 15.147 1.00 94.56 82 ASP A O 1
ATOM 632 N N . LYS A 1 83 ? 0.182 2.394 13.814 1.00 92.06 83 LYS A N 1
ATOM 633 C CA . LYS A 1 83 ? 0.985 2.090 12.617 1.00 92.06 83 LYS A CA 1
ATOM 634 C C . LYS A 1 83 ? 1.944 0.908 12.756 1.00 92.06 83 LYS A C 1
ATOM 636 O O . LYS A 1 83 ? 2.665 0.607 11.796 1.00 92.06 83 LYS A O 1
ATOM 641 N N . LYS A 1 84 ? 1.952 0.178 13.874 1.00 96.94 84 LYS A N 1
ATOM 642 C CA . LYS A 1 84 ? 2.748 -1.049 13.991 1.00 96.94 84 LYS A CA 1
ATOM 643 C C . LYS A 1 84 ? 2.210 -2.122 13.040 1.00 96.94 84 LYS A C 1
ATOM 645 O O . LYS A 1 84 ? 1.014 -2.393 13.014 1.00 96.94 84 LYS A O 1
ATOM 650 N N . ARG A 1 85 ? 3.103 -2.747 12.265 1.00 97.75 85 ARG A N 1
ATOM 651 C CA . ARG A 1 85 ? 2.769 -3.836 11.328 1.00 97.75 85 ARG A CA 1
ATOM 652 C C . ARG A 1 85 ? 2.348 -5.078 12.124 1.00 97.75 85 ARG A C 1
ATOM 654 O O . ARG A 1 85 ? 3.121 -5.548 12.956 1.00 97.75 85 ARG A O 1
ATOM 661 N N . ILE A 1 86 ? 1.138 -5.578 11.877 1.00 95.75 86 ILE A N 1
ATOM 662 C CA . ILE A 1 86 ? 0.557 -6.771 12.515 1.00 95.75 86 ILE A CA 1
ATOM 663 C C . ILE A 1 86 ? 0.963 -8.018 11.735 1.00 95.75 86 ILE A C 1
ATOM 665 O O . ILE A 1 86 ? 1.534 -8.954 12.282 1.00 95.75 86 ILE A O 1
ATOM 669 N N . THR A 1 87 ? 0.634 -8.018 10.445 1.00 97.50 87 THR A N 1
ATOM 670 C CA . THR A 1 87 ? 0.834 -9.135 9.525 1.00 97.50 87 THR A CA 1
ATOM 671 C C . THR A 1 87 ? 0.918 -8.610 8.097 1.00 97.50 87 THR A C 1
ATOM 673 O O . THR A 1 87 ? 0.518 -7.476 7.809 1.00 97.50 87 THR A O 1
ATOM 676 N N . CYS A 1 88 ? 1.459 -9.421 7.201 1.00 98.62 88 CYS A N 1
ATOM 677 C CA . CYS A 1 88 ? 1.645 -9.088 5.802 1.00 98.62 88 CYS A CA 1
ATOM 678 C C . CYS A 1 88 ? 1.621 -10.348 4.938 1.00 98.62 88 CYS A C 1
ATOM 680 O O . CYS A 1 88 ? 1.894 -11.449 5.411 1.00 98.62 88 CYS A O 1
ATOM 682 N N . ALA A 1 89 ? 1.310 -10.177 3.656 1.00 98.56 89 ALA A N 1
ATOM 683 C CA . ALA A 1 89 ? 1.294 -11.263 2.684 1.00 98.56 89 ALA A CA 1
ATOM 684 C C . ALA A 1 89 ? 1.711 -10.762 1.301 1.00 98.56 89 ALA A C 1
ATOM 686 O O . ALA A 1 89 ? 1.490 -9.598 0.965 1.00 98.56 89 ALA A O 1
ATOM 687 N N . ASN A 1 90 ? 2.301 -11.643 0.495 1.00 98.50 90 ASN A N 1
ATOM 688 C CA . ASN A 1 90 ? 2.612 -11.367 -0.906 1.00 98.50 90 ASN A CA 1
ATOM 689 C C . ASN A 1 90 ? 1.367 -11.491 -1.782 1.00 98.50 90 ASN A C 1
ATOM 691 O O . ASN A 1 90 ? 0.544 -12.379 -1.568 1.00 98.50 90 ASN A O 1
ATOM 695 N N . PHE A 1 91 ? 1.271 -10.641 -2.803 1.00 97.31 91 PHE A N 1
ATOM 696 C CA . PHE A 1 91 ? 0.350 -10.899 -3.903 1.00 97.31 91 PHE A CA 1
ATOM 697 C C . PHE A 1 91 ? 0.892 -12.043 -4.764 1.00 97.31 91 PHE A C 1
ATOM 699 O O . PHE A 1 91 ? 2.092 -12.126 -5.026 1.00 97.31 91 PHE A O 1
ATOM 706 N N . ALA A 1 92 ? -0.005 -12.922 -5.200 1.00 94.31 92 ALA A N 1
ATOM 707 C CA . ALA A 1 92 ? 0.299 -14.027 -6.095 1.00 94.31 92 ALA A CA 1
ATOM 708 C C . ALA A 1 92 ? -0.720 -14.044 -7.235 1.00 94.31 92 ALA A C 1
ATOM 710 O O . ALA A 1 92 ? -1.881 -13.674 -7.045 1.00 94.31 92 ALA A O 1
ATOM 711 N N . LYS A 1 93 ? -0.284 -14.475 -8.423 1.00 92.44 93 LYS A N 1
ATOM 712 C CA . LYS A 1 93 ? -1.200 -14.732 -9.536 1.00 92.44 93 LYS A CA 1
ATOM 713 C C . LYS A 1 93 ? -2.112 -15.886 -9.127 1.00 92.44 93 LYS A C 1
ATOM 715 O O . LYS A 1 93 ? -1.628 -16.945 -8.738 1.00 92.44 93 LYS A O 1
ATOM 720 N N . VAL A 1 94 ? -3.416 -15.660 -9.197 1.00 90.12 94 VAL A N 1
ATOM 721 C CA . VAL A 1 94 ? -4.396 -16.740 -9.108 1.00 90.12 94 VAL A CA 1
ATOM 722 C C . VAL A 1 94 ? -4.469 -17.417 -10.469 1.00 90.12 94 VAL A C 1
ATOM 724 O O . VAL A 1 94 ? -4.376 -16.741 -11.497 1.00 90.12 94 VAL A O 1
ATOM 727 N N . GLU A 1 95 ? -4.597 -18.741 -10.492 1.00 84.19 95 GLU A N 1
ATOM 728 C CA . GLU A 1 95 ? -4.917 -19.421 -11.743 1.00 84.19 95 GLU A CA 1
ATOM 729 C C . GLU A 1 95 ? -6.262 -18.888 -12.237 1.00 84.19 95 GLU A C 1
ATOM 731 O O . GLU A 1 95 ? -7.234 -18.816 -11.481 1.00 84.19 95 GLU A O 1
ATOM 736 N N . ALA A 1 96 ? -6.308 -18.452 -13.495 1.00 74.44 96 ALA A N 1
ATOM 737 C CA . ALA A 1 96 ? -7.579 -18.135 -14.117 1.00 74.44 96 ALA A CA 1
ATOM 738 C C . ALA A 1 96 ? -8.412 -19.420 -14.145 1.00 74.44 96 ALA A C 1
ATOM 740 O O . ALA A 1 96 ? -7.889 -20.480 -14.492 1.00 74.44 96 ALA A O 1
ATOM 741 N N . CYS A 1 97 ? -9.696 -19.338 -13.794 1.00 67.88 97 CYS A N 1
ATOM 742 C CA . CYS A 1 97 ? -10.610 -20.441 -14.054 1.00 67.88 97 CYS A CA 1
ATOM 743 C C . CYS A 1 97 ? -10.524 -20.775 -15.549 1.00 67.88 97 CYS A C 1
ATOM 745 O O . CYS A 1 97 ? -10.814 -19.924 -16.391 1.00 67.88 97 CYS A O 1
ATOM 747 N N . SER A 1 98 ? -10.091 -21.990 -15.877 1.00 58.28 98 SER A N 1
ATOM 748 C CA . SER A 1 98 ? -10.255 -22.546 -17.212 1.00 58.28 98 SER A CA 1
ATOM 749 C C . SER A 1 98 ? -11.754 -22.647 -17.473 1.00 58.28 98 SER A C 1
ATOM 751 O O . SER A 1 98 ? -12.448 -23.448 -16.846 1.00 58.28 98 SER A O 1
ATOM 753 N N . HIS A 1 99 ? -12.262 -21.768 -18.332 1.00 52.91 99 HIS A N 1
ATOM 754 C CA . HIS A 1 99 ? -13.561 -21.963 -18.965 1.00 52.91 99 HIS A CA 1
ATOM 755 C C . HIS A 1 99 ? -13.466 -23.078 -20.005 1.00 52.91 99 HIS A C 1
ATOM 757 O O . HIS A 1 99 ? -12.434 -23.127 -20.716 1.00 52.91 99 HIS A O 1
#

Nearest PDB structures (foldseek):
  5kbk-assembly1_A  TM=9.238E-01  e=2.874E-08  Candida albicans SC5314
  4n3u-assembly1_A  TM=8.792E-01  e=3.704E-08  Candida albicans SC5314
  5kbl-assembly1_A  TM=9.062E-01  e=1.022E-07  Candida albicans SC5314
  5kbm-assembly1_A  TM=9.211E-01  e=2.143E-06  Candida albicans SC5314

Solvent-accessible surface area (backbone atoms only — not comparable to full-atom values): 6430 Å² total; per-residue (Å²): 64,42,52,49,96,85,62,47,56,77,65,20,64,70,74,50,44,80,80,71,58,68,70,74,74,68,55,48,49,93,47,50,91,73,36,37,56,53,45,55,46,46,45,73,50,73,93,86,60,86,88,73,85,85,88,83,88,66,93,54,53,34,86,52,83,90,47,80,31,42,43,66,76,19,46,53,74,44,59,48,97,86,65,50,75,73,50,62,44,61,49,71,89,72,82,74,81,84,126

Mean predicted aligned error: 3.39 Å

Sequence (99 aa):
MPVPADGNCTHTLAHLDPYQRGETPPCDASKPQTCQVGDLSGKYGHVTQDPFRAEYVDPYSSLEEGTPGFFGNRSIVFHFADKKRITCANFAKVEACSH

Radius of gyration: 14.16 Å; Cα contacts (8 Å, |Δi|>4): 140; chains: 1; bounding box: 27×38×35 Å

pLDDT: mean 95.38, std 7.08, range [52.91, 98.69]

Foldseek 3Di:
DAQDPVQDPVVLPDFLALPCLDCPPHQCLVCNVSHGLRPPCSNPNADDDPVDDDDDDRPSADCDPPDSNDQQQHKRFDADPVRHTDGMHHHHDDPDPDD

Secondary structure (DSSP, 8-state):
-PPPTT--GGGG-S---TT---SSSPP-TT-GGGS-TT-HHHHH----SSS-------SS-B-STTSTTB-TTSEEEEE-TT--EEEEEE--PPPPP--